Protein AF-A0A6B0R243-F1 (afdb_monomer_lite)

Sequence (69 aa):
MRRIRKRNSMFYDEDGDLAHEFYEETIVTKNGQKRAKLRRVHKNLIPQGTVKLDPPRIHVDFPVILYEV

Foldseek 3Di:
DDFDWDQDLWWQAPVGDIDNWDWDWDWDADPNDTDIDIDTDDPRTHGPGIDGDDQDAPDPVHRDRPDDD

Radius of gyration: 20.25 Å; chains: 1; bounding box: 50×23×48 Å

InterPro domains:
  IPR029393 Tumour suppressor candidate 2 [PF15000] (5-68)
  IPR029393 Tumour suppressor candidate 2 [PTHR15453] (5-69)

Secondary structure (DSSP, 8-state):
----EEEP--EE-TT--EES-EEEEEEEEETTEEEEEEEEE-SSPEE--EEEPPPPBS-SSS--BS---

Structure (mmCIF, N/CA/C/O backbone):
data_AF-A0A6B0R243-F1
#
_entry.id   AF-A0A6B0R243-F1
#
loop_
_atom_site.group_PDB
_atom_site.id
_atom_site.type_symbol
_atom_site.label_atom_id
_atom_site.label_alt_id
_atom_site.label_comp_id
_atom_site.label_asym_id
_atom_site.label_entity_id
_atom_site.label_seq_id
_atom_site.pdbx_PDB_ins_code
_atom_site.Cartn_x
_atom_site.Cartn_y
_atom_site.Cartn_z
_atom_site.occupancy
_atom_site.B_iso_or_equiv
_atom_site.auth_seq_id
_atom_site.auth_comp_id
_atom_site.auth_asym_id
_atom_site.auth_atom_id
_atom_site.pdbx_PDB_model_num
ATOM 1 N N . MET A 1 1 ? 21.731 -8.863 -22.669 1.00 48.97 1 MET A N 1
ATOM 2 C CA . MET A 1 1 ? 21.105 -7.805 -21.841 1.00 48.97 1 MET A CA 1
ATOM 3 C C . MET A 1 1 ? 20.087 -8.407 -20.861 1.00 48.97 1 MET A C 1
ATOM 5 O O . MET A 1 1 ? 18.910 -8.550 -21.190 1.00 48.97 1 MET A O 1
ATOM 9 N N . ARG A 1 2 ? 20.517 -8.832 -19.663 1.00 48.97 2 ARG A N 1
ATOM 10 C CA . ARG A 1 2 ? 19.594 -9.311 -18.614 1.00 48.97 2 ARG A CA 1
ATOM 11 C C . ARG A 1 2 ? 19.111 -8.113 -17.792 1.00 48.97 2 ARG A C 1
ATOM 13 O O . ARG A 1 2 ? 19.867 -7.539 -17.024 1.00 48.97 2 ARG A O 1
ATOM 20 N N . ARG A 1 3 ? 17.850 -7.714 -17.987 1.00 55.12 3 ARG A N 1
ATOM 21 C CA . ARG A 1 3 ? 17.202 -6.636 -17.217 1.00 55.12 3 ARG A CA 1
ATOM 22 C C . ARG A 1 3 ? 17.076 -7.047 -15.747 1.00 55.12 3 ARG A C 1
ATOM 24 O O . ARG A 1 3 ? 16.475 -8.087 -15.475 1.00 55.12 3 ARG A O 1
ATOM 31 N N . ILE A 1 4 ? 17.564 -6.216 -14.824 1.00 62.34 4 ILE A N 1
ATOM 32 C CA . ILE A 1 4 ? 17.288 -6.369 -13.391 1.00 62.34 4 ILE A CA 1
ATOM 33 C C . ILE A 1 4 ? 15.785 -6.142 -13.190 1.00 62.34 4 ILE A C 1
ATOM 35 O O . ILE A 1 4 ? 15.235 -5.091 -13.518 1.00 62.34 4 ILE A O 1
ATOM 39 N N . ARG A 1 5 ? 15.101 -7.181 -12.714 1.00 57.97 5 ARG A N 1
ATOM 40 C CA . ARG A 1 5 ? 13.661 -7.204 -12.454 1.00 57.97 5 ARG A CA 1
ATOM 41 C C . ARG A 1 5 ? 13.468 -7.397 -10.954 1.00 57.97 5 ARG A C 1
ATOM 43 O O . ARG A 1 5 ? 13.719 -8.488 -10.452 1.00 57.97 5 ARG A O 1
ATOM 50 N N . LYS A 1 6 ? 13.037 -6.354 -10.241 1.00 69.25 6 LYS A N 1
ATOM 51 C CA . LYS A 1 6 ? 12.659 -6.449 -8.822 1.00 69.25 6 LYS A CA 1
ATOM 52 C C . LYS A 1 6 ? 11.137 -6.568 -8.732 1.00 69.25 6 LYS A C 1
ATOM 54 O O . LYS A 1 6 ? 10.420 -5.850 -9.429 1.00 69.25 6 LYS A O 1
ATOM 59 N N . ARG A 1 7 ? 10.636 -7.477 -7.889 1.00 68.19 7 ARG A N 1
ATOM 60 C CA . ARG A 1 7 ? 9.215 -7.457 -7.507 1.00 68.19 7 ARG A CA 1
ATOM 61 C C . ARG A 1 7 ? 9.003 -6.219 -6.642 1.00 68.19 7 ARG A C 1
ATOM 63 O O . ARG A 1 7 ? 9.668 -6.094 -5.614 1.00 68.19 7 ARG A O 1
ATOM 70 N N . ASN A 1 8 ? 8.156 -5.296 -7.089 1.00 77.19 8 ASN A N 1
ATOM 71 C CA . ASN A 1 8 ? 7.839 -4.116 -6.298 1.00 77.19 8 ASN A CA 1
ATOM 72 C C . ASN A 1 8 ? 6.874 -4.490 -5.162 1.00 77.19 8 ASN A C 1
ATOM 74 O O . ASN A 1 8 ? 6.069 -5.406 -5.313 1.00 77.19 8 ASN A O 1
ATOM 78 N N . SER A 1 9 ? 6.957 -3.786 -4.037 1.00 86.81 9 SER A N 1
ATOM 79 C CA . SER A 1 9 ? 6.025 -3.895 -2.909 1.00 86.81 9 SER A CA 1
ATOM 80 C C . SER A 1 9 ? 4.878 -2.886 -3.006 1.00 86.81 9 SER A C 1
ATOM 82 O O . SER A 1 9 ? 4.277 -2.562 -1.990 1.00 86.81 9 SER A O 1
ATOM 84 N N . MET A 1 10 ? 4.629 -2.321 -4.189 1.00 92.56 10 MET A N 1
ATOM 85 C CA . MET A 1 10 ? 3.545 -1.367 -4.432 1.00 92.56 10 MET A CA 1
ATOM 86 C C . MET A 1 10 ? 2.311 -2.079 -4.977 1.00 92.56 10 MET A C 1
ATOM 88 O O . MET A 1 10 ? 2.424 -2.998 -5.798 1.00 92.56 10 MET A O 1
ATOM 92 N N . PHE A 1 11 ? 1.146 -1.602 -4.562 1.00 94.56 11 PHE A N 1
ATOM 93 C CA . PHE A 1 11 ? -0.154 -2.100 -4.977 1.00 94.56 11 PHE A CA 1
ATOM 94 C C . PHE A 1 11 ? -1.072 -0.938 -5.354 1.00 94.56 11 PHE A C 1
ATOM 96 O O . PHE A 1 11 ? -0.932 0.150 -4.801 1.00 94.56 11 PHE A O 1
ATOM 103 N N . TYR A 1 12 ? -1.986 -1.197 -6.283 1.00 95.06 12 TYR A N 1
ATOM 104 C CA . TYR A 1 12 ? -3.133 -0.351 -6.577 1.00 95.06 12 TYR A CA 1
ATOM 105 C C . TYR A 1 12 ? -4.336 -0.800 -5.746 1.00 95.06 12 TYR A C 1
ATOM 107 O O . TYR A 1 12 ? -4.539 -2.012 -5.604 1.00 95.06 12 TYR A O 1
ATOM 115 N N . ASP A 1 13 ? -5.121 0.134 -5.220 1.00 94.00 13 ASP A N 1
ATOM 116 C CA . ASP A 1 13 ? -6.445 -0.161 -4.662 1.00 94.00 13 ASP A CA 1
ATOM 117 C C . ASP A 1 13 ? -7.563 -0.036 -5.716 1.00 94.00 13 ASP A C 1
ATOM 119 O O . ASP A 1 13 ? -7.298 0.014 -6.920 1.00 94.00 13 ASP A O 1
ATOM 123 N N . GLU A 1 14 ? -8.820 -0.065 -5.267 1.00 92.38 14 GLU A N 1
ATOM 124 C CA . GLU A 1 14 ? -10.008 -0.015 -6.130 1.00 92.38 14 GLU A CA 1
ATOM 125 C C . GLU A 1 14 ? -10.187 1.350 -6.818 1.00 92.38 14 GLU A C 1
ATOM 127 O O . GLU A 1 14 ? -10.728 1.404 -7.924 1.00 92.38 14 GLU A O 1
ATOM 132 N N . ASP A 1 15 ? -9.674 2.422 -6.208 1.00 93.12 15 ASP A N 1
ATOM 133 C CA . ASP A 1 15 ? -9.735 3.791 -6.729 1.00 93.12 15 ASP A CA 1
ATOM 134 C C . ASP A 1 15 ? -8.529 4.124 -7.631 1.00 93.12 15 ASP A C 1
ATOM 136 O O . ASP A 1 15 ? -8.522 5.132 -8.343 1.00 93.12 15 ASP A O 1
ATOM 140 N N . GLY A 1 16 ? -7.532 3.233 -7.677 1.00 92.62 16 GLY A N 1
ATOM 141 C CA . GLY A 1 16 ? -6.333 3.365 -8.502 1.00 92.62 16 GLY A CA 1
ATOM 142 C C . GLY A 1 16 ? -5.179 4.084 -7.805 1.00 92.62 16 GLY A C 1
ATOM 143 O O . GLY A 1 16 ? -4.184 4.410 -8.464 1.00 92.62 16 GLY A O 1
ATOM 144 N N . ASP A 1 17 ? -5.267 4.287 -6.491 1.00 94.62 17 ASP A N 1
ATOM 145 C CA . ASP A 1 17 ? -4.183 4.852 -5.698 1.00 94.62 17 ASP A CA 1
ATOM 146 C C . ASP A 1 17 ? -3.047 3.839 -5.572 1.00 94.62 17 ASP A C 1
ATOM 148 O O . ASP A 1 17 ? -3.275 2.645 -5.406 1.00 94.62 17 ASP A O 1
ATOM 152 N N . LEU A 1 18 ? -1.796 4.303 -5.662 1.00 94.19 18 LEU A N 1
ATOM 153 C CA . LEU A 1 18 ? -0.603 3.455 -5.629 1.00 94.19 18 LEU A CA 1
ATOM 154 C C . LEU A 1 18 ? 0.158 3.651 -4.315 1.00 94.19 18 LEU A C 1
ATOM 156 O O . LEU A 1 18 ? 0.745 4.710 -4.085 1.00 94.19 18 LEU A O 1
ATOM 160 N N . ALA A 1 19 ? 0.236 2.609 -3.488 1.00 94.75 19 ALA A N 1
ATOM 161 C CA . ALA A 1 19 ? 0.944 2.661 -2.209 1.00 94.75 19 ALA A CA 1
ATOM 162 C C . ALA A 1 19 ? 1.572 1.317 -1.821 1.00 94.75 19 ALA A C 1
ATOM 164 O O . ALA A 1 19 ? 1.281 0.262 -2.388 1.00 94.75 19 ALA A O 1
ATOM 165 N N . HIS A 1 20 ? 2.460 1.355 -0.824 1.00 92.94 20 HIS A N 1
ATOM 166 C CA . HIS A 1 20 ? 3.029 0.147 -0.225 1.00 92.94 20 HIS A CA 1
ATOM 167 C C . HIS A 1 20 ? 2.057 -0.536 0.740 1.00 92.94 20 HIS A C 1
ATOM 169 O O . HIS A 1 20 ? 2.064 -1.760 0.873 1.00 92.94 20 HIS A O 1
ATOM 175 N N . GLU A 1 21 ? 1.238 0.253 1.433 1.00 94.44 21 GLU A N 1
ATOM 176 C CA . GLU A 1 21 ? 0.298 -0.217 2.441 1.00 94.44 21 GLU A CA 1
ATOM 177 C C . GLU A 1 21 ? -0.983 0.604 2.366 1.00 94.44 21 GLU A C 1
ATOM 179 O O . GLU A 1 21 ? -0.924 1.826 2.252 1.00 94.44 21 GLU A O 1
ATOM 184 N N . PHE A 1 22 ? -2.122 -0.071 2.491 1.00 95.44 22 PHE A N 1
ATOM 185 C CA . PHE A 1 22 ? -3.437 0.556 2.531 1.00 95.44 22 PHE A CA 1
ATOM 186 C C . PHE A 1 22 ? -4.077 0.323 3.891 1.00 95.44 22 PHE A C 1
ATOM 188 O O . PHE A 1 22 ? -3.890 -0.730 4.515 1.00 95.44 22 PHE A O 1
ATOM 195 N N . TYR A 1 23 ? -4.840 1.307 4.350 1.00 95.31 23 TYR A N 1
ATOM 196 C CA . TYR A 1 23 ? -5.570 1.255 5.605 1.00 95.31 23 TYR A CA 1
ATOM 197 C C . TYR A 1 23 ? -6.992 1.750 5.381 1.00 95.31 23 TYR A C 1
ATOM 199 O O . TYR A 1 23 ? -7.196 2.755 4.713 1.00 95.31 23 TYR A O 1
ATOM 207 N N .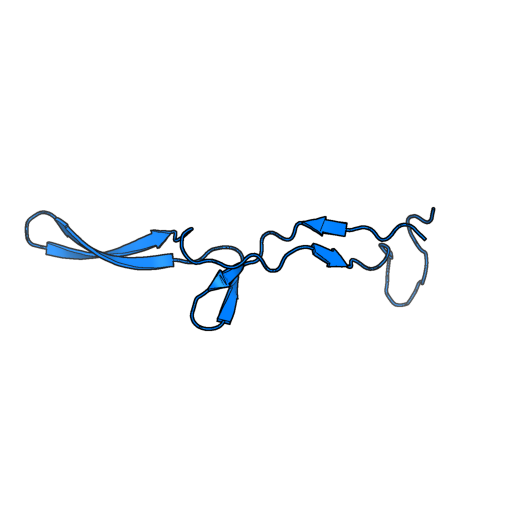 GLU A 1 24 ? -7.959 1.072 5.984 1.00 93.56 24 GLU A N 1
ATOM 208 C CA . GLU A 1 24 ? -9.350 1.518 6.015 1.00 93.56 24 GLU A CA 1
ATOM 209 C C . GLU A 1 24 ? -9.713 1.967 7.430 1.00 93.56 24 GLU A C 1
ATOM 211 O O . GLU A 1 24 ? -9.224 1.425 8.434 1.00 93.56 24 GLU A O 1
ATOM 216 N N . GLU A 1 25 ? -10.588 2.958 7.522 1.00 93.81 25 GLU A N 1
ATOM 217 C CA . GLU A 1 25 ? -11.149 3.366 8.797 1.00 93.81 25 GLU A CA 1
ATOM 218 C C . GLU A 1 25 ? -12.211 2.361 9.255 1.00 93.81 25 GLU A C 1
ATOM 220 O O . GLU A 1 25 ? -13.098 1.946 8.513 1.00 93.81 25 GLU A O 1
ATOM 225 N N . THR A 1 26 ? -12.125 1.959 10.517 1.00 92.69 26 THR A N 1
ATOM 226 C CA . THR A 1 26 ? -13.073 1.054 11.162 1.00 92.69 26 THR A CA 1
ATOM 227 C C . THR A 1 26 ? -13.560 1.676 12.460 1.00 92.69 26 THR A C 1
ATOM 229 O O . THR A 1 26 ? -12.776 2.208 13.246 1.00 92.69 26 THR A O 1
ATOM 232 N N . ILE A 1 27 ? -14.865 1.600 12.715 1.00 92.56 27 ILE A N 1
ATOM 233 C CA . ILE A 1 27 ? -15.444 2.076 13.971 1.00 92.56 27 ILE A CA 1
ATOM 234 C C . ILE A 1 27 ? -15.511 0.898 14.933 1.00 92.56 27 ILE A C 1
ATOM 236 O O . ILE A 1 27 ? -16.256 -0.059 14.725 1.00 92.56 27 ILE A O 1
ATOM 240 N N . VAL A 1 28 ? -14.747 0.978 16.016 1.00 89.56 28 VAL A N 1
ATOM 241 C CA . VAL A 1 28 ? -14.755 -0.026 17.077 1.00 89.56 28 VAL A CA 1
ATOM 242 C C . VAL A 1 28 ? -15.541 0.530 18.255 1.00 89.56 28 VAL A C 1
ATOM 244 O O .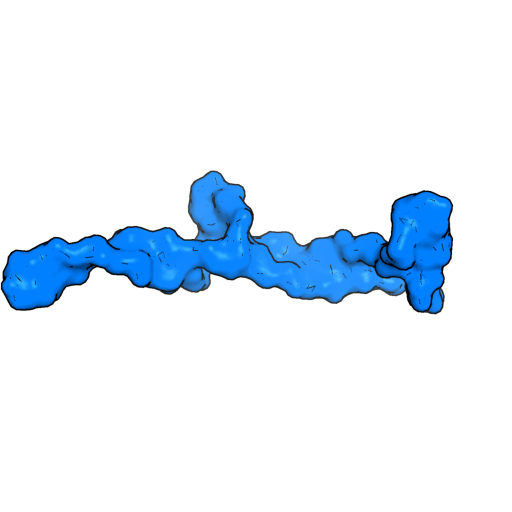 VAL A 1 28 ? -15.250 1.621 18.746 1.00 89.56 28 VAL A O 1
ATOM 247 N N . THR A 1 29 ? -16.539 -0.214 18.726 1.00 90.44 29 THR A N 1
ATOM 248 C CA . THR A 1 29 ? -17.268 0.152 19.946 1.00 90.44 29 THR A CA 1
ATOM 249 C C . THR A 1 29 ? -16.650 -0.589 21.122 1.00 90.44 29 THR A C 1
ATOM 251 O O . THR A 1 29 ? -16.644 -1.818 21.143 1.00 90.44 29 THR A O 1
ATOM 254 N N . LYS A 1 30 ? -16.125 0.142 22.106 1.00 86.81 30 LYS A N 1
ATOM 255 C CA . LYS A 1 30 ? -15.629 -0.436 23.360 1.00 86.81 30 LYS A CA 1
ATOM 256 C C . LYS A 1 30 ? -16.262 0.312 24.524 1.00 86.81 30 LYS A C 1
ATOM 258 O O . LYS A 1 30 ? -16.157 1.531 24.600 1.00 86.81 30 LYS A O 1
ATOM 263 N N . ASN A 1 31 ? -16.926 -0.420 25.417 1.00 85.81 31 ASN A N 1
ATOM 264 C CA . ASN A 1 31 ? -17.626 0.127 26.587 1.00 85.81 31 ASN A CA 1
ATOM 265 C C . ASN A 1 31 ? -18.635 1.238 26.221 1.00 85.81 31 ASN A C 1
ATOM 267 O O . ASN A 1 31 ? -18.678 2.281 26.866 1.00 85.81 31 ASN A O 1
ATOM 271 N N . GLY A 1 32 ? -19.392 1.057 25.132 1.00 88.25 32 GLY A N 1
ATOM 272 C CA . GLY A 1 32 ? -20.370 2.042 24.648 1.00 88.25 32 GLY A CA 1
ATOM 273 C C . GLY A 1 32 ? -19.774 3.273 23.951 1.00 88.25 32 GLY A C 1
ATOM 274 O O . GLY A 1 32 ? -20.514 4.036 23.339 1.00 88.25 32 GLY A O 1
ATOM 275 N N . GLN A 1 33 ? -18.449 3.454 23.968 1.00 88.88 33 GLN A N 1
ATOM 276 C CA . GLN A 1 33 ? -17.776 4.518 23.225 1.00 88.88 33 GLN A CA 1
ATOM 277 C C . GLN A 1 33 ? -17.368 4.031 21.835 1.00 88.88 33 GLN A C 1
ATOM 279 O O . GLN A 1 33 ? -16.680 3.014 21.697 1.00 88.88 33 GLN A O 1
ATOM 284 N N . LYS A 1 34 ? -17.760 4.786 20.805 1.00 91.81 34 LYS A N 1
ATOM 285 C CA . LYS A 1 34 ? -17.295 4.585 19.429 1.00 91.81 34 LYS A CA 1
ATOM 286 C C . LYS A 1 34 ? -15.930 5.241 19.261 1.00 91.81 34 LYS A C 1
ATOM 288 O O . LYS A 1 34 ? -15.756 6.404 19.614 1.00 91.81 34 LYS A O 1
ATOM 293 N N . ARG A 1 35 ? -14.965 4.496 18.727 1.00 89.62 35 ARG A N 1
ATOM 294 C CA . ARG A 1 35 ? -13.635 5.004 18.382 1.00 89.62 35 ARG A CA 1
ATOM 295 C C . ARG A 1 35 ? -13.295 4.608 16.958 1.00 89.62 35 ARG A C 1
ATOM 297 O O . ARG 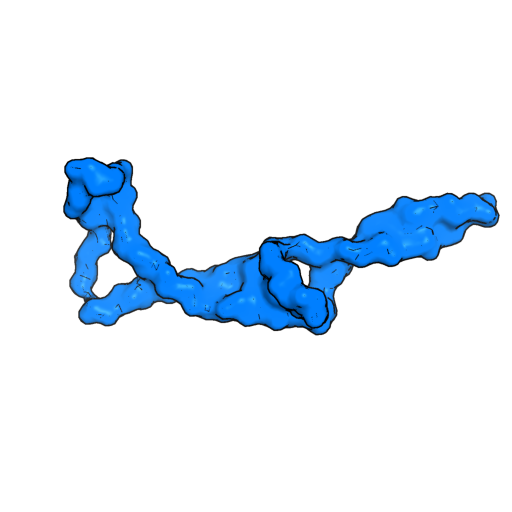A 1 35 ? -13.457 3.445 16.591 1.00 89.62 35 ARG A O 1
ATOM 304 N N . ALA A 1 36 ? -12.804 5.569 16.190 1.00 93.06 36 ALA A N 1
ATOM 305 C CA . ALA A 1 36 ? -12.184 5.304 14.905 1.00 93.06 36 ALA A CA 1
ATOM 306 C C . ALA A 1 36 ? -10.852 4.572 15.107 1.00 93.06 36 ALA A C 1
ATOM 308 O O . ALA A 1 36 ? -10.085 4.877 16.026 1.00 93.06 36 ALA A O 1
ATOM 309 N N . LYS A 1 37 ? -10.584 3.585 14.258 1.00 93.44 37 LYS A N 1
ATOM 310 C CA . LYS A 1 37 ? -9.331 2.841 14.217 1.00 93.44 37 LYS A CA 1
ATOM 311 C C . LYS A 1 37 ? -8.990 2.510 12.775 1.00 93.44 37 LYS A C 1
ATOM 313 O O . LYS A 1 37 ? -9.844 2.039 12.035 1.00 93.44 37 LYS A O 1
ATOM 318 N N . LEU A 1 38 ? -7.725 2.654 12.414 1.00 94.94 38 LEU A N 1
ATOM 319 C CA . LEU A 1 38 ? -7.230 2.199 11.123 1.00 94.94 38 LEU A CA 1
ATOM 320 C C . LEU A 1 38 ? -6.937 0.697 11.154 1.00 94.94 38 LEU A C 1
ATOM 322 O O . LEU A 1 38 ? -6.303 0.186 12.087 1.00 94.94 38 LEU A O 1
ATOM 326 N N . ARG A 1 39 ? -7.394 -0.013 10.125 1.00 94.44 39 ARG A N 1
ATOM 327 C CA . ARG A 1 39 ? -7.099 -1.428 9.894 1.00 94.44 39 ARG A CA 1
ATOM 328 C C . ARG A 1 39 ? -6.329 -1.568 8.591 1.00 94.44 39 ARG A C 1
ATOM 330 O O . ARG A 1 39 ? -6.750 -1.047 7.569 1.00 94.44 39 ARG A O 1
ATOM 337 N N . ARG A 1 40 ? -5.218 -2.303 8.629 1.00 94.81 40 ARG A N 1
ATOM 338 C CA . ARG A 1 40 ? -4.421 -2.584 7.433 1.00 94.81 40 ARG A CA 1
ATOM 339 C C . ARG A 1 40 ? -5.187 -3.495 6.475 1.00 94.81 40 ARG A C 1
ATOM 341 O O . ARG A 1 40 ? -5.649 -4.567 6.878 1.00 94.81 40 ARG A O 1
ATOM 348 N N . VAL A 1 41 ? -5.254 -3.091 5.215 1.00 93.62 41 VAL A N 1
ATOM 349 C CA . VAL A 1 41 ? -5.928 -3.801 4.130 1.00 93.62 41 VAL A CA 1
ATOM 350 C C . VAL A 1 41 ? -4.898 -4.568 3.307 1.00 93.62 41 VAL A C 1
ATOM 352 O O . VAL A 1 41 ? -3.823 -4.068 2.993 1.00 93.62 41 VAL A O 1
ATOM 355 N N . HIS A 1 42 ? -5.235 -5.815 2.980 1.00 92.50 42 HIS A N 1
ATOM 356 C CA . HIS A 1 42 ? -4.450 -6.674 2.081 1.00 92.50 42 HIS A CA 1
ATOM 357 C C . HIS A 1 42 ? -5.316 -7.317 0.986 1.00 92.50 42 HIS A C 1
ATOM 359 O O . HIS A 1 42 ? -4.814 -8.079 0.166 1.00 92.50 42 HIS A O 1
ATOM 365 N N . LYS A 1 43 ? -6.631 -7.081 1.021 1.00 92.25 43 LYS A N 1
ATOM 366 C CA . LYS A 1 43 ? -7.609 -7.660 0.095 1.00 92.25 43 LYS A CA 1
ATOM 367 C C . LYS A 1 43 ? -7.886 -6.664 -1.023 1.00 92.25 43 LYS A C 1
ATOM 369 O O . LYS A 1 43 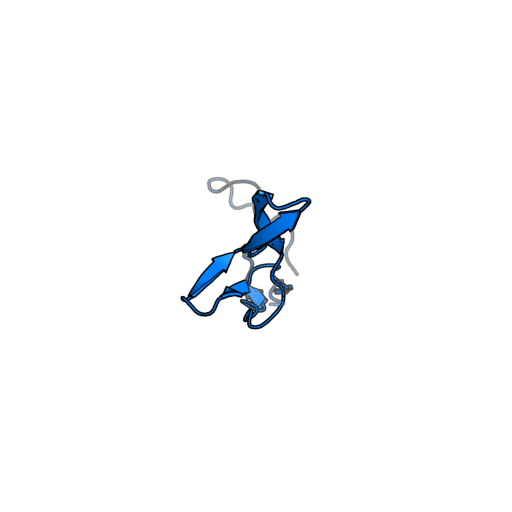? -7.760 -5.470 -0.792 1.00 92.25 43 LYS A O 1
ATOM 374 N N . ASN A 1 44 ? -8.265 -7.173 -2.193 1.00 90.50 44 ASN A N 1
ATOM 375 C CA . ASN A 1 44 ? -8.621 -6.381 -3.378 1.00 90.50 44 ASN A CA 1
ATOM 376 C C . ASN A 1 44 ? -7.519 -5.421 -3.869 1.00 90.50 44 ASN A C 1
ATOM 378 O O . ASN A 1 44 ? -7.788 -4.516 -4.644 1.00 90.50 44 ASN A O 1
ATOM 382 N N . LEU A 1 45 ? -6.268 -5.648 -3.457 1.00 93.62 45 LEU A N 1
ATOM 383 C CA . LEU A 1 45 ? -5.115 -4.880 -3.909 1.00 93.62 45 LEU A CA 1
ATOM 384 C C . LEU A 1 45 ? -4.482 -5.544 -5.135 1.00 93.62 45 LEU A C 1
ATOM 386 O O . LEU A 1 45 ? -4.186 -6.743 -5.121 1.00 93.62 45 LEU A O 1
ATOM 390 N N . ILE A 1 46 ? -4.229 -4.761 -6.181 1.00 93.44 46 ILE A N 1
ATOM 391 C CA . ILE A 1 46 ? -3.613 -5.228 -7.424 1.00 93.44 46 ILE A CA 1
ATOM 392 C C . ILE A 1 46 ? -2.111 -4.924 -7.367 1.00 93.44 46 ILE A C 1
ATOM 394 O O . ILE A 1 46 ? -1.727 -3.759 -7.302 1.00 93.44 46 ILE A O 1
ATOM 398 N N . PRO A 1 47 ? -1.212 -5.922 -7.403 1.00 92.56 47 PRO A N 1
ATOM 399 C CA . PRO A 1 47 ? 0.220 -5.648 -7.371 1.00 92.56 47 PRO A CA 1
ATOM 400 C C . PRO A 1 47 ? 0.649 -4.883 -8.629 1.00 92.56 47 PRO A C 1
ATOM 402 O O . PRO A 1 47 ? 0.324 -5.292 -9.743 1.00 92.56 47 PRO A O 1
ATOM 405 N N . GLN A 1 48 ? 1.476 -3.841 -8.473 1.00 89.69 48 GLN A N 1
ATOM 406 C CA . GLN A 1 48 ? 2.049 -3.108 -9.616 1.00 89.69 48 GLN A CA 1
ATOM 407 C C . GLN A 1 48 ? 2.895 -4.027 -10.523 1.00 89.69 48 GLN A C 1
ATOM 409 O O . GLN A 1 48 ? 3.097 -3.768 -11.709 1.00 89.69 48 GLN A O 1
ATOM 414 N N . GLY A 1 49 ? 3.396 -5.129 -9.961 1.00 84.31 49 GLY A N 1
ATOM 415 C CA . GLY A 1 49 ? 4.126 -6.157 -10.684 1.00 84.31 49 GLY A CA 1
ATOM 416 C C . GLY A 1 49 ? 5.631 -5.901 -10.723 1.00 84.31 49 GLY A C 1
ATOM 417 O O . GLY A 1 49 ? 6.255 -5.500 -9.738 1.00 84.31 49 GLY A O 1
ATOM 418 N N . THR A 1 50 ? 6.248 -6.236 -11.857 1.00 79.25 50 THR A N 1
ATOM 419 C CA . THR A 1 50 ? 7.705 -6.161 -12.019 1.00 79.25 50 THR A CA 1
ATOM 420 C C . THR A 1 50 ? 8.096 -4.841 -12.663 1.00 79.25 50 THR A C 1
ATOM 422 O O . THR A 1 50 ? 7.819 -4.622 -13.842 1.00 79.25 50 THR A O 1
ATOM 425 N N . VAL A 1 51 ? 8.800 -3.995 -11.917 1.00 75.31 51 VAL A N 1
ATOM 426 C CA . VAL A 1 51 ? 9.316 -2.724 -12.433 1.00 75.31 51 VAL A CA 1
ATOM 427 C C . VAL A 1 51 ? 10.696 -2.960 -13.045 1.00 75.31 51 VAL A C 1
ATOM 429 O O . VAL A 1 51 ? 11.540 -3.655 -12.469 1.00 75.31 51 VAL A O 1
ATOM 432 N N . LYS A 1 52 ? 10.915 -2.420 -14.250 1.00 74.00 52 LYS A N 1
ATOM 433 C CA . LYS A 1 52 ? 12.247 -2.391 -14.865 1.00 74.00 52 LYS A CA 1
ATOM 434 C C . LYS A 1 52 ? 13.065 -1.346 -14.123 1.00 74.00 52 LYS A C 1
ATOM 436 O O . LYS A 1 52 ? 12.660 -0.191 -14.076 1.00 74.00 52 LYS A O 1
ATOM 441 N N . LEU A 1 53 ? 14.181 -1.769 -13.548 1.00 74.06 53 LEU A N 1
ATOM 442 C CA . LEU A 1 53 ? 15.135 -0.854 -12.946 1.00 74.06 53 LEU A CA 1
ATOM 443 C C . LEU A 1 53 ? 16.227 -0.549 -13.961 1.00 74.06 53 LEU A C 1
ATOM 445 O O . LEU A 1 53 ? 16.691 -1.453 -14.667 1.00 74.06 53 LEU A O 1
ATOM 449 N N . ASP A 1 54 ? 16.626 0.715 -14.011 1.00 72.81 54 ASP A N 1
ATOM 450 C CA . ASP A 1 54 ? 17.827 1.103 -14.731 1.00 72.81 54 ASP A CA 1
ATOM 451 C C . ASP A 1 54 ? 19.067 0.550 -14.014 1.00 72.81 54 ASP A C 1
ATOM 453 O O . ASP A 1 54 ? 19.035 0.313 -12.798 1.00 72.81 54 ASP A O 1
ATOM 457 N N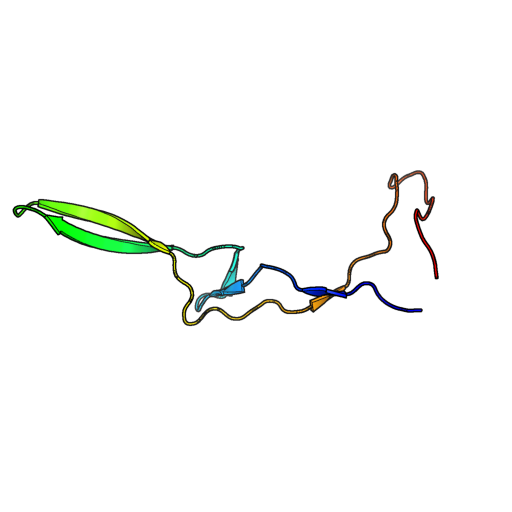 . PRO A 1 55 ? 20.166 0.303 -14.748 1.00 75.19 55 PRO A N 1
ATOM 458 C CA . PRO A 1 55 ? 21.431 -0.070 -14.137 1.00 75.19 55 PRO A CA 1
ATOM 459 C C . PRO A 1 55 ? 21.838 0.958 -13.070 1.00 75.19 55 PRO A C 1
ATOM 461 O O . PRO A 1 55 ? 21.691 2.161 -13.304 1.00 75.19 55 PRO A O 1
ATOM 464 N N . PRO A 1 56 ? 22.350 0.523 -11.907 1.00 77.25 56 PRO A N 1
ATOM 465 C CA . PRO A 1 56 ? 22.752 1.442 -10.850 1.00 77.25 56 PRO A CA 1
ATOM 466 C C . PRO A 1 56 ? 23.923 2.328 -11.309 1.00 77.25 56 PRO A C 1
ATOM 468 O O . PRO A 1 56 ? 24.908 1.839 -11.870 1.00 77.25 56 PRO A O 1
ATOM 471 N N . ARG A 1 57 ? 23.817 3.638 -11.052 1.00 72.50 57 ARG A N 1
ATOM 472 C CA . ARG A 1 57 ? 24.811 4.668 -11.407 1.00 72.50 57 ARG A CA 1
ATOM 473 C C . ARG A 1 57 ? 25.141 5.507 -10.176 1.00 72.50 57 ARG A C 1
ATOM 475 O O . ARG A 1 57 ? 24.260 5.766 -9.361 1.00 72.50 57 ARG A O 1
ATOM 482 N N . ILE A 1 58 ? 26.402 5.916 -10.049 1.00 75.62 58 ILE A N 1
ATOM 483 C CA . ILE A 1 58 ? 26.922 6.599 -8.848 1.00 75.62 58 ILE A CA 1
ATOM 484 C C . ILE A 1 58 ? 26.513 8.082 -8.815 1.00 75.62 58 ILE A C 1
ATOM 486 O O . ILE A 1 58 ? 26.380 8.657 -7.740 1.00 75.62 58 ILE A O 1
ATOM 490 N N . HIS A 1 59 ? 26.265 8.704 -9.973 1.00 71.06 59 HIS A N 1
ATOM 491 C CA . HIS A 1 59 ? 25.785 10.083 -10.083 1.00 71.06 59 HIS A CA 1
ATOM 492 C C . HIS A 1 59 ? 25.259 10.356 -11.503 1.00 71.06 59 HIS A C 1
ATOM 494 O O . HIS A 1 59 ? 25.658 9.668 -12.442 1.00 71.06 59 HIS A O 1
ATOM 500 N N . VAL A 1 60 ? 24.393 11.358 -11.692 1.00 61.59 60 VAL A N 1
ATOM 501 C CA . VAL A 1 60 ? 23.833 11.690 -13.023 1.00 61.59 60 VAL A CA 1
ATOM 502 C C . VAL A 1 60 ? 24.913 12.258 -13.957 1.00 61.59 60 VAL A C 1
ATOM 504 O O . VAL A 1 60 ? 24.953 11.906 -15.134 1.00 61.59 60 VAL A O 1
ATOM 507 N N . ASP A 1 61 ? 25.839 13.046 -13.401 1.00 70.38 61 ASP A N 1
ATOM 508 C CA . ASP A 1 61 ? 26.929 13.704 -14.148 1.00 70.38 61 ASP A CA 1
ATOM 509 C C . ASP A 1 61 ? 28.135 12.798 -14.422 1.00 70.38 61 ASP A C 1
ATOM 511 O O . ASP A 1 61 ? 28.973 13.101 -15.269 1.00 70.38 61 ASP A O 1
ATOM 515 N N . PHE A 1 62 ? 28.229 11.669 -13.720 1.00 65.12 62 PHE A N 1
ATOM 516 C CA . PHE A 1 62 ? 29.305 10.701 -13.894 1.00 65.12 62 PHE A CA 1
ATOM 517 C C . PHE A 1 62 ? 28.681 9.366 -14.278 1.00 65.12 62 PHE A C 1
ATOM 519 O O . PHE A 1 62 ? 28.290 8.601 -13.393 1.00 65.12 62 PHE A O 1
ATOM 526 N N . PRO A 1 63 ? 28.568 9.064 -15.584 1.00 66.81 63 PRO A N 1
ATOM 527 C CA . PRO A 1 63 ? 27.872 7.888 -16.091 1.00 66.81 63 PRO A CA 1
ATOM 528 C C . PRO A 1 63 ? 28.653 6.581 -15.852 1.00 66.81 63 PRO A C 1
ATOM 530 O O . PRO A 1 63 ? 28.699 5.722 -16.726 1.00 66.81 63 PRO A O 1
ATOM 533 N N . VAL A 1 64 ? 29.254 6.407 -14.674 1.00 72.00 64 VAL A N 1
ATOM 534 C CA . VAL A 1 64 ? 29.913 5.175 -14.250 1.00 72.00 64 VAL A CA 1
ATOM 535 C C . VAL A 1 64 ? 28.833 4.174 -13.851 1.00 72.00 64 VAL A C 1
ATOM 537 O O . VAL A 1 64 ? 28.123 4.351 -12.856 1.00 72.00 64 VAL A O 1
ATOM 540 N N . ILE A 1 65 ? 28.685 3.136 -14.670 1.00 65.81 65 ILE A N 1
ATOM 541 C CA . ILE A 1 65 ? 27.822 1.991 -14.390 1.00 65.81 65 ILE A CA 1
ATOM 542 C C . ILE A 1 65 ? 28.528 1.143 -13.331 1.00 65.81 65 ILE A C 1
ATOM 544 O O . ILE A 1 65 ? 29.656 0.704 -13.535 1.00 65.81 65 ILE A O 1
ATOM 548 N N . LEU A 1 66 ? 27.875 0.926 -12.188 1.00 71.62 66 LEU A N 1
ATOM 549 C CA . LEU A 1 66 ? 28.454 0.155 -11.080 1.00 71.62 66 LEU A CA 1
ATOM 550 C C . LEU A 1 66 ? 28.586 -1.340 -11.395 1.00 71.62 66 LEU A C 1
ATOM 552 O O . LEU A 1 66 ? 29.400 -2.030 -10.786 1.00 71.62 66 LEU A O 1
ATOM 556 N N . TYR A 1 67 ? 27.754 -1.848 -12.304 1.00 65.12 67 TYR A N 1
ATOM 557 C CA . TYR A 1 67 ? 27.716 -3.257 -12.672 1.00 65.12 67 TYR A CA 1
ATOM 558 C C . TYR A 1 67 ? 27.071 -3.455 -14.052 1.00 65.12 67 TYR A C 1
ATOM 560 O O . TYR A 1 67 ? 25.956 -2.981 -14.288 1.00 65.12 67 TYR A O 1
ATOM 568 N N . GLU A 1 68 ? 27.753 -4.182 -14.938 1.00 59.31 68 GLU A N 1
ATOM 569 C CA . GLU A 1 68 ? 27.307 -4.560 -16.286 1.00 59.31 68 GLU A CA 1
ATOM 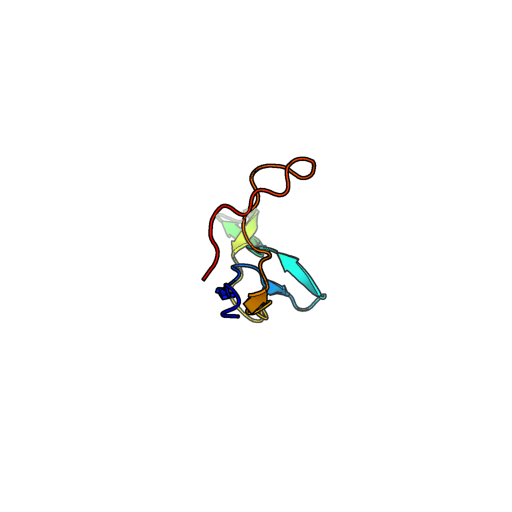570 C C . GLU A 1 68 ? 27.573 -6.067 -16.508 1.00 59.31 68 GLU A C 1
ATOM 572 O O . GLU A 1 68 ? 28.543 -6.597 -15.964 1.00 59.31 68 GLU A O 1
ATOM 577 N N . VAL A 1 69 ? 26.690 -6.769 -17.240 1.00 61.94 69 VAL A N 1
ATOM 578 C CA . VAL A 1 69 ? 26.758 -8.229 -17.511 1.00 61.94 69 VAL A CA 1
ATOM 579 C C . VAL A 1 69 ? 26.757 -8.516 -18.999 1.00 61.94 69 VAL A C 1
ATOM 581 O O . VAL A 1 69 ? 25.787 -8.068 -19.663 1.00 61.94 69 VAL A O 1
#

pLDDT: mean 82.24, std 13.26, range [48.97, 95.44]

Organism: NCBI:txid72004